Protein AF-A0A3B9BEN0-F1 (afdb_monomer_lite)

pLDDT: mean 95.56, std 2.79, range [86.38, 98.38]

Secondary structure (DSSP, 8-state):
-EEEEEETTTEEEEEEEETTEEEEEEEEESSSEEE--EETTEEPPPEEE-TT-EE----

Foldseek 3Di:
DDFQDADPQQKGKDWDDDPNATDWIKIAHQAWDWDWDDHPNDIDDIDTDHHGDIDIDDD

Sequence (59 aa):
MVRWLRARGDLEVDLTWKDGKLTAAALRAMQDGSFRIFVDGQLSALITLKQGETYRPQL

Structure (mmCIF, N/CA/C/O backbone):
data_AF-A0A3B9BEN0-F1
#
_entry.id   AF-A0A3B9BEN0-F1
#
loop_
_atom_site.group_PDB
_atom_site.id
_atom_site.type_symbol
_atom_site.label_atom_id
_atom_site.label_alt_id
_atom_site.label_comp_id
_atom_site.label_asym_id
_atom_site.label_entity_id
_atom_site.label_seq_id
_atom_site.pdbx_PDB_ins_code
_atom_site.Cartn_x
_atom_site.Cartn_y
_atom_site.Cartn_z
_atom_site.occupancy
_atom_site.B_iso_or_equiv
_atom_site.auth_seq_id
_atom_site.auth_comp_id
_atom_site.auth_asym_id
_atom_site.auth_atom_id
_atom_site.pdbx_PDB_model_num
ATOM 1 N N . MET A 1 1 ? 3.170 2.097 -15.512 1.00 86.38 1 MET A N 1
ATOM 2 C CA . MET A 1 1 ? 2.536 2.597 -14.272 1.00 86.38 1 MET A CA 1
ATOM 3 C C . MET A 1 1 ? 1.044 2.382 -14.396 1.00 86.38 1 MET A C 1
ATOM 5 O O . MET A 1 1 ? 0.510 2.639 -15.467 1.00 86.38 1 MET A O 1
ATOM 9 N N . VAL A 1 2 ? 0.400 1.910 -13.336 1.00 93.31 2 VAL A N 1
ATOM 10 C CA . VAL A 1 2 ? -1.056 1.761 -13.255 1.00 93.31 2 VAL A CA 1
ATOM 11 C C . VAL A 1 2 ? -1.539 2.630 -12.100 1.00 93.31 2 VAL A C 1
ATOM 13 O O . VAL A 1 2 ? -0.865 2.684 -11.071 1.00 93.31 2 VAL A O 1
ATOM 16 N N . ARG A 1 3 ? -2.643 3.353 -12.295 1.00 94.38 3 ARG A N 1
ATOM 17 C CA . ARG A 1 3 ? -3.174 4.305 -11.315 1.00 94.38 3 ARG A CA 1
ATOM 18 C C . ARG A 1 3 ? -4.649 4.067 -11.041 1.00 94.38 3 ARG A C 1
ATOM 20 O O . ARG A 1 3 ? -5.340 3.539 -11.913 1.00 94.38 3 ARG A O 1
ATOM 27 N N . TRP A 1 4 ? -5.111 4.521 -9.879 1.00 92.69 4 TRP A N 1
ATOM 28 C CA . TRP A 1 4 ? -6.524 4.550 -9.484 1.00 92.69 4 TRP A CA 1
ATOM 29 C C . TRP A 1 4 ? -7.184 3.166 -9.419 1.00 92.69 4 TRP A C 1
ATOM 31 O O . TRP A 1 4 ? -8.403 3.045 -9.560 1.00 92.69 4 TRP A O 1
ATOM 41 N N . LEU A 1 5 ? -6.398 2.104 -9.209 1.00 95.88 5 LEU A N 1
ATOM 42 C CA . LEU A 1 5 ? -6.972 0.785 -8.958 1.00 95.88 5 LEU A CA 1
ATOM 43 C C . LEU A 1 5 ? -7.657 0.797 -7.597 1.00 95.88 5 LEU A C 1
ATOM 45 O O . LEU A 1 5 ? -7.115 1.330 -6.633 1.00 95.88 5 LEU A O 1
ATOM 49 N N . ARG A 1 6 ? -8.830 0.174 -7.504 1.00 94.75 6 ARG A N 1
ATOM 50 C CA . ARG A 1 6 ? -9.553 0.021 -6.240 1.00 94.75 6 ARG A CA 1
ATOM 51 C C . ARG A 1 6 ? -9.498 -1.418 -5.762 1.00 94.75 6 ARG A C 1
ATOM 53 O O . ARG A 1 6 ? -9.925 -2.333 -6.464 1.00 94.75 6 ARG A O 1
ATOM 60 N N . ALA A 1 7 ? -9.001 -1.597 -4.547 1.00 92.94 7 ALA A N 1
ATOM 61 C CA . ALA A 1 7 ? -9.081 -2.843 -3.809 1.00 92.94 7 ALA A CA 1
ATOM 62 C C . ALA A 1 7 ? -10.296 -2.840 -2.867 1.00 92.94 7 ALA A C 1
ATOM 64 O O . ALA A 1 7 ? -10.904 -1.805 -2.583 1.00 92.94 7 ALA A O 1
ATOM 65 N N . ARG A 1 8 ? -10.652 -4.028 -2.367 1.00 92.81 8 ARG A N 1
ATOM 66 C CA . ARG A 1 8 ? -11.691 -4.166 -1.337 1.00 92.81 8 ARG A CA 1
ATOM 67 C C . ARG A 1 8 ? -11.292 -3.395 -0.075 1.00 92.81 8 ARG A C 1
ATOM 69 O O . ARG A 1 8 ? -10.115 -3.348 0.270 1.00 92.81 8 ARG A O 1
ATOM 76 N N . GLY A 1 9 ? -12.285 -2.839 0.617 1.00 93.06 9 GLY A N 1
ATOM 77 C CA . GLY A 1 9 ? -12.061 -1.987 1.788 1.00 93.06 9 GLY A CA 1
ATOM 78 C C . GLY A 1 9 ? -11.761 -0.528 1.443 1.00 93.06 9 GLY A C 1
ATOM 79 O O . GLY A 1 9 ? -11.222 0.176 2.288 1.00 93.06 9 GLY A O 1
ATOM 80 N N . ASP A 1 10 ? -12.111 -0.085 0.228 1.00 95.94 10 ASP A N 1
ATOM 81 C CA . ASP A 1 10 ? -11.961 1.304 -0.220 1.00 95.94 10 ASP A CA 1
ATOM 82 C C . ASP A 1 10 ? -10.510 1.807 -0.153 1.00 95.94 10 ASP A C 1
ATOM 84 O O . ASP A 1 10 ? -10.220 2.929 0.257 1.00 95.94 10 ASP A O 1
ATOM 88 N N . LEU A 1 11 ? -9.584 0.954 -0.597 1.00 97.19 11 LEU A N 1
ATOM 89 C CA . LEU A 1 11 ? -8.172 1.283 -0.745 1.00 97.19 11 LEU A CA 1
ATOM 90 C C . LEU A 1 11 ? -7.864 1.533 -2.221 1.00 97.19 11 LEU A C 1
ATOM 92 O O . LEU A 1 11 ? -8.060 0.662 -3.071 1.00 97.19 11 LEU A O 1
ATOM 96 N N . GLU A 1 12 ? -7.391 2.729 -2.524 1.00 98.00 12 GLU A N 1
ATOM 97 C CA . GLU A 1 12 ? -6.922 3.105 -3.849 1.00 98.00 12 GLU A CA 1
ATOM 98 C C . GLU A 1 12 ? -5.425 2.816 -3.973 1.00 98.00 12 GLU A C 1
ATOM 100 O O . GLU A 1 12 ? -4.671 3.017 -3.022 1.00 98.00 12 GLU A O 1
ATOM 105 N N . VAL A 1 13 ? -4.990 2.318 -5.129 1.00 96.81 13 VAL A N 1
ATOM 106 C CA . VAL A 1 13 ? -3.630 1.824 -5.333 1.00 96.81 13 VAL A CA 1
ATOM 107 C C . VAL A 1 13 ? -3.050 2.350 -6.644 1.00 96.81 13 VAL A C 1
ATOM 109 O O . VAL A 1 13 ? -3.601 2.126 -7.726 1.00 96.81 13 VAL A O 1
ATOM 112 N N . ASP A 1 14 ? -1.875 2.962 -6.530 1.00 97.62 14 ASP A N 1
ATOM 113 C CA . ASP A 1 14 ? -1.005 3.327 -7.643 1.00 97.62 14 ASP A CA 1
ATOM 114 C C . ASP A 1 14 ? 0.265 2.471 -7.607 1.00 97.62 14 ASP A C 1
ATOM 116 O O . ASP A 1 14 ? 0.924 2.368 -6.570 1.00 97.62 14 ASP A O 1
ATOM 120 N N . LEU A 1 15 ? 0.637 1.880 -8.746 1.00 96.81 15 LEU A N 1
ATOM 121 C CA . LEU A 1 15 ? 1.779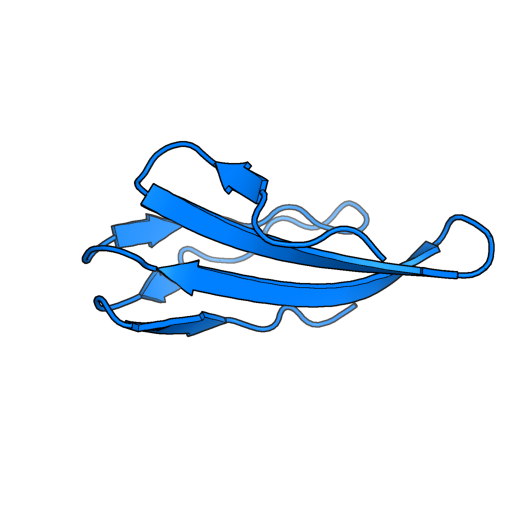 0.969 -8.871 1.00 96.81 15 LEU A CA 1
ATOM 122 C C . LEU A 1 15 ? 2.677 1.360 -10.044 1.00 96.81 15 LEU A C 1
ATOM 124 O O . LEU A 1 15 ? 2.224 1.589 -11.174 1.00 96.81 15 LEU A O 1
ATOM 128 N N . THR A 1 16 ? 3.982 1.369 -9.800 1.00 97.44 16 THR A N 1
ATOM 129 C CA . THR A 1 16 ? 5.008 1.531 -10.832 1.00 97.44 16 THR A CA 1
ATOM 130 C C . THR A 1 16 ? 5.853 0.277 -10.908 1.00 97.44 16 THR A C 1
ATOM 132 O O . THR A 1 16 ? 6.327 -0.219 -9.893 1.00 97.44 16 THR A O 1
ATOM 135 N N . TRP A 1 17 ? 6.046 -0.208 -12.131 1.00 95.19 17 TRP A N 1
ATOM 136 C CA . TRP A 1 17 ? 6.829 -1.396 -12.431 1.00 95.19 17 TRP A CA 1
ATOM 137 C C . TRP A 1 17 ? 7.943 -1.027 -13.406 1.00 95.19 17 TRP A C 1
ATOM 139 O O . TRP A 1 17 ? 7.738 -0.172 -14.273 1.00 95.19 17 TRP A O 1
ATOM 149 N N . LYS A 1 18 ? 9.091 -1.691 -13.292 1.00 96.50 18 LYS A N 1
ATOM 150 C CA . LYS A 1 18 ? 10.203 -1.617 -14.242 1.00 96.50 18 LYS A CA 1
ATOM 151 C C . LYS A 1 18 ? 10.814 -3.007 -14.395 1.00 96.50 18 LYS A C 1
ATOM 153 O O . LYS A 1 18 ? 11.060 -3.668 -13.393 1.00 96.50 18 LYS A O 1
ATOM 158 N N . ASP A 1 19 ? 11.020 -3.450 -15.633 1.00 95.62 19 ASP A N 1
ATOM 159 C CA . ASP A 1 19 ? 11.636 -4.749 -15.949 1.00 95.62 19 ASP A CA 1
ATOM 160 C C . ASP A 1 19 ? 10.973 -5.934 -15.212 1.00 95.62 19 ASP A C 1
ATOM 162 O O . ASP A 1 19 ? 11.634 -6.834 -14.701 1.00 95.62 19 ASP A O 1
ATOM 166 N N . GLY A 1 20 ? 9.638 -5.897 -15.104 1.00 93.31 20 GLY A N 1
ATOM 167 C CA . GLY A 1 20 ? 8.840 -6.917 -14.412 1.00 93.31 20 GLY A CA 1
ATOM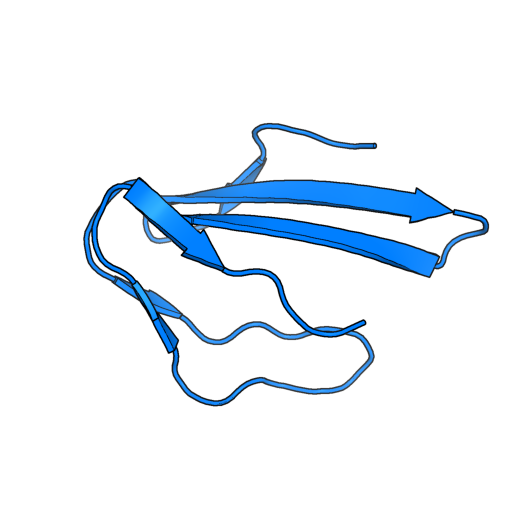 168 C C . GLY A 1 20 ? 8.847 -6.839 -12.880 1.00 93.31 20 GLY A C 1
ATOM 169 O O . GLY A 1 20 ? 8.179 -7.649 -12.245 1.00 93.31 20 GLY A O 1
ATOM 170 N N . LYS A 1 21 ? 9.548 -5.872 -12.275 1.00 94.12 21 LYS A N 1
ATOM 171 C CA . LYS A 1 21 ? 9.639 -5.686 -10.817 1.00 94.12 21 LYS A CA 1
ATOM 172 C C . LYS A 1 21 ? 8.859 -4.466 -10.346 1.00 94.12 21 LYS A C 1
ATOM 174 O O . LYS A 1 21 ? 8.826 -3.450 -11.045 1.00 94.12 21 LYS A O 1
ATOM 179 N N . LEU A 1 22 ? 8.234 -4.557 -9.172 1.00 95.44 22 LEU A N 1
ATOM 180 C CA . LEU A 1 22 ? 7.564 -3.417 -8.546 1.00 95.44 22 LEU A CA 1
ATOM 181 C C . LEU A 1 22 ? 8.634 -2.450 -8.033 1.00 95.44 22 LEU A C 1
ATOM 183 O O . LEU A 1 22 ? 9.548 -2.862 -7.333 1.00 95.44 22 LEU A O 1
ATOM 187 N N . THR A 1 23 ? 8.540 -1.170 -8.386 1.00 96.56 23 THR A N 1
ATOM 188 C CA . THR A 1 23 ? 9.530 -0.152 -7.986 1.00 96.56 23 THR A CA 1
ATOM 189 C C . THR A 1 23 ? 8.941 0.986 -7.167 1.00 96.56 23 THR A C 1
ATOM 191 O O . THR A 1 23 ? 9.679 1.692 -6.487 1.00 96.56 23 THR A O 1
ATOM 194 N N . ALA A 1 24 ? 7.620 1.178 -7.208 1.00 96.69 24 ALA A N 1
ATOM 195 C CA . ALA A 1 24 ? 6.922 2.068 -6.289 1.00 96.69 24 ALA A CA 1
ATOM 196 C C . ALA A 1 24 ? 5.465 1.640 -6.119 1.00 96.69 24 ALA A C 1
ATOM 198 O O . ALA A 1 24 ? 4.813 1.235 -7.084 1.00 96.69 24 ALA A O 1
ATOM 199 N N . ALA A 1 25 ? 4.943 1.820 -4.909 1.00 96.81 25 ALA A N 1
ATOM 200 C CA . ALA A 1 25 ? 3.527 1.683 -4.611 1.00 96.81 25 ALA A CA 1
ATOM 201 C C . ALA A 1 25 ? 3.051 2.833 -3.714 1.00 96.81 25 ALA A C 1
ATOM 203 O O . ALA A 1 25 ? 3.784 3.312 -2.844 1.00 96.81 25 ALA A O 1
ATOM 204 N N . ALA A 1 26 ? 1.819 3.279 -3.936 1.00 97.50 26 ALA A N 1
ATOM 205 C CA . ALA A 1 26 ? 1.108 4.192 -3.053 1.00 97.50 26 ALA A CA 1
ATOM 206 C C . ALA A 1 26 ? -0.291 3.633 -2.810 1.00 97.50 26 ALA A C 1
ATOM 208 O O . ALA A 1 26 ? -1.020 3.377 -3.766 1.00 97.50 26 ALA A O 1
ATOM 209 N N . LEU A 1 27 ? -0.642 3.425 -1.544 1.00 97.31 27 LEU A N 1
ATOM 210 C CA . LEU A 1 27 ? -1.937 2.897 -1.138 1.00 97.31 27 LEU A CA 1
ATOM 211 C C . LEU A 1 27 ? -2.647 3.954 -0.306 1.00 97.31 27 LEU A C 1
ATOM 213 O O . LEU A 1 27 ? -2.177 4.286 0.779 1.00 97.31 27 LEU A O 1
ATOM 217 N N . ARG A 1 28 ? -3.750 4.493 -0.820 1.00 98.25 28 ARG A N 1
ATOM 218 C CA . ARG A 1 28 ? -4.512 5.568 -0.188 1.00 98.25 28 ARG A CA 1
ATOM 219 C C . ARG A 1 28 ? -5.830 5.038 0.351 1.00 98.25 28 ARG A C 1
ATOM 221 O O . ARG A 1 28 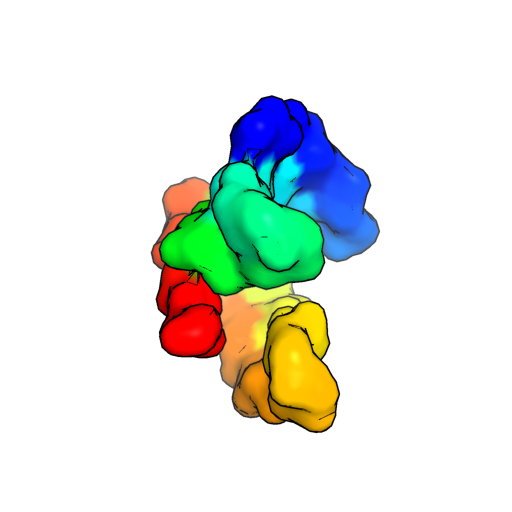? -6.632 4.478 -0.395 1.00 98.25 28 ARG A O 1
ATOM 228 N N . ALA A 1 29 ? -6.057 5.226 1.644 1.00 98.19 29 ALA A N 1
ATOM 229 C CA . ALA A 1 29 ? -7.301 4.831 2.284 1.00 98.19 29 ALA A CA 1
ATOM 230 C C . ALA A 1 29 ? -8.397 5.857 1.968 1.00 98.19 29 ALA A C 1
ATOM 232 O O . ALA A 1 29 ? -8.256 7.042 2.266 1.00 98.19 29 ALA A O 1
ATOM 233 N N . MET A 1 30 ? -9.497 5.424 1.353 1.00 97.81 30 MET A N 1
ATOM 234 C CA . MET A 1 30 ? -10.645 6.296 1.063 1.00 97.81 30 MET A CA 1
ATOM 235 C C . MET A 1 30 ? -11.652 6.334 2.220 1.00 97.81 30 MET A C 1
ATOM 237 O O . MET A 1 30 ? -12.551 7.174 2.219 1.00 97.81 30 MET A O 1
ATOM 241 N N . GLN A 1 31 ? -11.460 5.475 3.220 1.00 97.56 31 GLN A N 1
ATOM 242 C CA . GLN A 1 31 ? -12.131 5.457 4.517 1.00 97.56 31 GLN A CA 1
ATOM 243 C C . GLN A 1 31 ? -11.176 4.880 5.572 1.00 97.56 31 GLN A C 1
ATOM 245 O O . GLN A 1 31 ? -10.163 4.277 5.219 1.00 97.56 31 GLN A O 1
ATOM 250 N N . ASP A 1 32 ? -11.514 5.019 6.851 1.00 98.31 32 ASP A N 1
ATOM 251 C CA . ASP A 1 32 ? -10.770 4.372 7.933 1.00 98.31 32 ASP A CA 1
ATOM 252 C C . ASP A 1 32 ? -10.746 2.846 7.754 1.00 98.31 32 ASP A C 1
ATOM 254 O O . ASP A 1 32 ? -11.779 2.215 7.520 1.00 98.31 32 ASP A O 1
ATOM 258 N N . GLY A 1 33 ? -9.573 2.232 7.899 1.00 96.81 33 GLY A N 1
ATOM 259 C CA . GLY A 1 33 ? -9.439 0.792 7.723 1.00 96.81 33 GLY A CA 1
ATOM 260 C C . GLY A 1 33 ? -8.111 0.230 8.206 1.00 96.81 33 GLY A C 1
ATOM 261 O O . GLY A 1 33 ? -7.144 0.953 8.448 1.00 96.81 33 GLY A O 1
ATOM 262 N N . SER A 1 34 ? -8.069 -1.093 8.331 1.00 97.44 34 SER A N 1
ATOM 263 C CA . SER A 1 34 ? -6.853 -1.830 8.664 1.00 97.44 34 SER A CA 1
ATOM 264 C C . SER A 1 34 ? -6.550 -2.850 7.575 1.00 97.44 34 SER A C 1
ATOM 266 O O . SER A 1 34 ? -7.415 -3.627 7.171 1.00 97.44 34 SER A O 1
ATOM 268 N N . PHE A 1 35 ? -5.305 -2.859 7.110 1.00 96.38 35 PHE A N 1
ATOM 269 C CA . PHE A 1 35 ? -4.876 -3.581 5.921 1.00 96.38 35 PHE A CA 1
ATOM 270 C C . PHE A 1 35 ? -3.618 -4.401 6.211 1.00 96.38 35 PHE A C 1
ATOM 272 O O . PHE A 1 35 ? -2.762 -4.007 7.004 1.00 96.38 35 PHE A O 1
ATOM 279 N N . ARG A 1 36 ? -3.489 -5.545 5.538 1.00 96.12 36 ARG A N 1
ATOM 280 C CA . ARG A 1 36 ? -2.210 -6.245 5.381 1.00 96.12 36 ARG A CA 1
ATOM 281 C C . ARG A 1 36 ? -1.834 -6.209 3.913 1.00 96.12 36 ARG A C 1
ATOM 283 O O . ARG A 1 36 ? -2.672 -6.513 3.067 1.00 96.12 36 ARG A O 1
ATOM 290 N N . ILE A 1 37 ? -0.593 -5.841 3.626 1.00 95.00 37 ILE A N 1
ATOM 291 C CA . ILE A 1 37 ? -0.075 -5.715 2.267 1.00 95.00 37 ILE A CA 1
ATOM 292 C C . ILE A 1 37 ? 0.916 -6.849 2.034 1.00 95.00 37 ILE A C 1
ATOM 294 O O . ILE A 1 37 ? 1.814 -7.062 2.845 1.00 95.00 37 ILE A O 1
ATOM 298 N N . PHE A 1 38 ? 0.727 -7.593 0.947 1.00 95.00 38 PHE A N 1
ATOM 299 C CA . PHE A 1 38 ? 1.650 -8.636 0.515 1.00 95.00 38 PHE A CA 1
ATOM 300 C C . PHE A 1 38 ? 2.440 -8.139 -0.691 1.00 95.00 38 PHE A C 1
ATOM 302 O O . PHE A 1 38 ? 1.843 -7.753 -1.697 1.00 95.00 38 PHE A O 1
ATOM 309 N N . VAL A 1 39 ? 3.765 -8.140 -0.589 1.00 92.69 39 VAL A N 1
ATOM 310 C CA . VAL A 1 39 ? 4.672 -7.693 -1.650 1.00 92.69 39 VAL A CA 1
ATOM 311 C C . VAL A 1 39 ? 5.964 -8.500 -1.590 1.00 92.69 39 VAL A C 1
ATOM 313 O O . VAL A 1 39 ? 6.439 -8.800 -0.499 1.00 92.69 39 VAL A O 1
ATOM 316 N N . ASP A 1 40 ? 6.481 -8.919 -2.747 1.00 89.81 40 ASP A N 1
ATOM 317 C CA . ASP A 1 40 ? 7.737 -9.677 -2.884 1.00 89.81 40 ASP A CA 1
ATOM 318 C C . ASP A 1 40 ? 7.911 -10.833 -1.880 1.00 89.81 40 ASP A C 1
ATOM 320 O O . ASP A 1 40 ? 8.969 -11.056 -1.298 1.00 89.81 40 ASP A O 1
ATOM 324 N N . GLY A 1 41 ? 6.840 -11.608 -1.677 1.00 93.25 41 GLY A N 1
ATOM 325 C CA . GLY A 1 41 ? 6.863 -12.782 -0.799 1.00 93.25 41 GLY A CA 1
ATOM 326 C C . GLY A 1 41 ? 6.679 -12.474 0.690 1.00 93.25 41 GLY A C 1
ATOM 327 O O . GLY A 1 41 ? 6.591 -13.405 1.490 1.00 93.25 41 GLY A O 1
ATOM 328 N N . GLN A 1 42 ? 6.575 -11.200 1.073 1.00 94.81 42 GLN A N 1
ATOM 329 C CA . GLN A 1 42 ? 6.460 -10.765 2.458 1.00 94.81 42 GLN A CA 1
ATOM 330 C C . GLN A 1 42 ? 5.090 -10.143 2.744 1.00 94.81 42 GLN A C 1
ATOM 332 O O . GLN A 1 42 ? 4.611 -9.258 2.036 1.00 94.81 42 GLN A O 1
ATOM 337 N N . LEU A 1 43 ? 4.459 -10.597 3.830 1.00 96.94 43 LEU A N 1
ATOM 338 C CA . LEU A 1 43 ? 3.239 -9.998 4.365 1.00 96.94 43 LEU A CA 1
ATOM 339 C C . LEU A 1 43 ? 3.600 -8.959 5.430 1.00 96.94 43 LEU A C 1
ATOM 341 O O . LEU A 1 43 ? 4.353 -9.253 6.360 1.00 96.94 43 LEU A O 1
ATOM 345 N N . SER A 1 44 ? 3.044 -7.756 5.325 1.00 95.44 44 SER A N 1
ATOM 346 C CA . SER A 1 44 ? 3.221 -6.712 6.332 1.00 95.44 44 SER A CA 1
ATOM 347 C C . SER A 1 44 ? 2.559 -7.078 7.668 1.00 95.44 44 SER A C 1
ATOM 349 O O . SER A 1 44 ? 1.624 -7.885 7.738 1.00 95.44 44 SER A O 1
ATOM 351 N N . ALA A 1 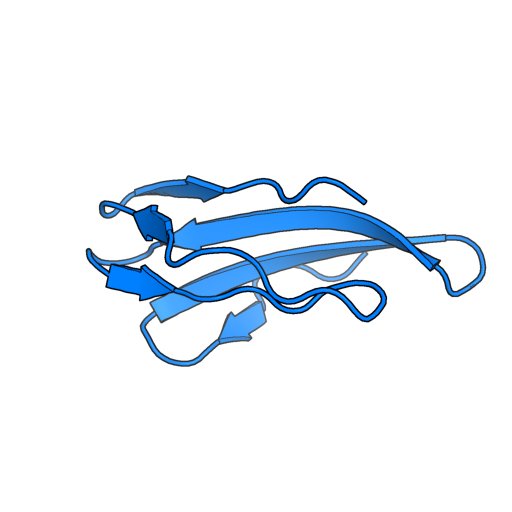45 ? 2.962 -6.384 8.735 1.00 96.06 45 ALA A N 1
ATOM 352 C CA . ALA A 1 45 ? 2.117 -6.258 9.921 1.00 96.06 45 ALA A CA 1
ATOM 353 C C . ALA A 1 45 ? 0.762 -5.612 9.557 1.00 96.06 45 ALA A C 1
ATOM 355 O O . ALA A 1 45 ? 0.589 -5.068 8.461 1.00 96.06 45 ALA A O 1
ATOM 356 N N . LEU A 1 46 ? -0.209 -5.675 10.472 1.00 97.31 46 LEU A N 1
ATOM 357 C CA . LEU A 1 46 ? -1.466 -4.949 10.294 1.00 97.31 46 LEU A CA 1
ATOM 358 C C . LEU A 1 46 ? -1.183 -3.442 10.340 1.00 97.31 46 LEU A C 1
ATOM 360 O O . LEU A 1 46 ? -0.643 -2.947 11.326 1.00 97.31 46 LEU A O 1
ATOM 364 N N . ILE A 1 47 ? -1.553 -2.733 9.280 1.00 96.62 47 ILE A N 1
ATOM 365 C CA . ILE A 1 47 ? -1.399 -1.284 9.159 1.00 96.62 47 ILE A CA 1
ATOM 366 C C . ILE A 1 47 ? -2.788 -0.674 9.259 1.00 96.62 47 ILE A C 1
ATOM 368 O O . ILE A 1 47 ? -3.677 -1.047 8.497 1.00 96.62 47 ILE A O 1
ATOM 372 N N . THR A 1 48 ? -2.980 0.261 10.180 1.00 97.88 48 THR A N 1
ATOM 373 C CA . THR A 1 48 ? -4.216 1.043 10.268 1.00 97.88 48 THR A CA 1
ATOM 374 C C . THR A 1 48 ? -3.997 2.374 9.577 1.00 97.88 48 THR A C 1
ATOM 376 O O . THR A 1 48 ? -3.018 3.053 9.871 1.00 97.88 48 THR A O 1
ATOM 379 N N . LEU A 1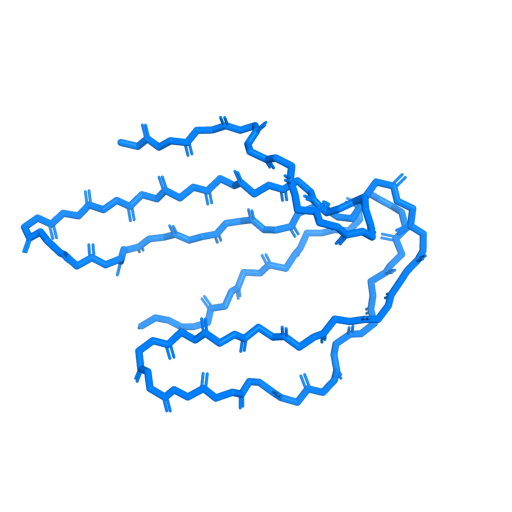 49 ? -4.904 2.721 8.669 1.00 98.25 49 LEU A N 1
ATOM 380 C CA . LEU A 1 49 ? -4.910 3.984 7.947 1.00 98.25 49 LEU A CA 1
ATOM 381 C C . LEU A 1 49 ? -6.230 4.703 8.204 1.00 98.25 49 LEU A C 1
ATOM 383 O O . LEU A 1 49 ? -7.304 4.094 8.183 1.00 98.25 49 LEU A O 1
ATOM 387 N N . LYS A 1 50 ? -6.144 6.005 8.438 1.00 98.38 50 LYS A N 1
ATOM 388 C CA . LYS A 1 50 ? -7.278 6.923 8.427 1.00 98.38 50 LYS A CA 1
ATOM 389 C C . LYS A 1 50 ? -7.611 7.346 7.007 1.00 98.38 50 LYS A C 1
ATOM 391 O O . LYS A 1 50 ? -6.762 7.307 6.116 1.00 98.38 50 LYS A O 1
ATOM 396 N N . GLN A 1 51 ? -8.851 7.772 6.798 1.00 98.12 51 GLN A N 1
ATOM 397 C CA . GLN A 1 51 ? -9.263 8.347 5.523 1.00 98.12 51 GLN A CA 1
ATOM 398 C C . GLN A 1 51 ? -8.279 9.436 5.059 1.00 98.12 51 GLN A C 1
ATOM 400 O O . GLN A 1 51 ? -7.955 10.365 5.793 1.00 98.12 51 GLN A O 1
ATOM 405 N N . GLY A 1 52 ? -7.825 9.320 3.813 1.00 97.94 52 GLY A N 1
ATOM 406 C CA . GLY A 1 52 ? -6.867 10.223 3.181 1.00 97.94 52 GLY A CA 1
ATOM 407 C C . GLY A 1 52 ? -5.399 9.856 3.413 1.00 97.94 52 GLY A C 1
ATOM 408 O O . GLY A 1 52 ? -4.542 10.328 2.661 1.00 97.94 52 GLY A O 1
ATOM 409 N N . GLU A 1 53 ? -5.081 8.994 4.382 1.00 98.31 53 GLU A N 1
ATOM 410 C CA . GLU A 1 53 ? -3.703 8.572 4.621 1.00 98.31 53 GLU A CA 1
ATOM 411 C C . GLU A 1 53 ? -3.181 7.689 3.491 1.00 98.31 53 GLU A C 1
ATOM 413 O O . GLU A 1 53 ? -3.906 6.905 2.872 1.00 98.31 53 GLU A O 1
ATOM 418 N N . THR A 1 54 ? -1.885 7.836 3.222 1.00 98.19 54 THR A N 1
ATOM 419 C CA . THR A 1 54 ? -1.187 7.079 2.188 1.00 98.19 54 THR A CA 1
ATOM 420 C C . THR A 1 54 ? -0.064 6.264 2.802 1.00 98.19 54 THR A C 1
ATOM 422 O O . THR A 1 54 ? 0.843 6.811 3.426 1.00 98.19 54 THR A O 1
ATOM 425 N N . TYR A 1 55 ? -0.087 4.960 2.553 1.00 97.12 55 TYR A N 1
ATOM 426 C CA . TYR A 1 55 ? 0.988 4.045 2.892 1.00 97.12 55 TYR A CA 1
ATOM 427 C C . TYR A 1 55 ? 1.869 3.759 1.675 1.00 97.12 55 TYR A C 1
ATOM 429 O O . TYR A 1 55 ? 1.383 3.588 0.553 1.00 97.12 55 TYR A O 1
ATOM 437 N N . ARG A 1 56 ? 3.181 3.694 1.905 1.00 96.94 56 ARG A N 1
ATOM 438 C CA . ARG A 1 56 ? 4.186 3.338 0.899 1.00 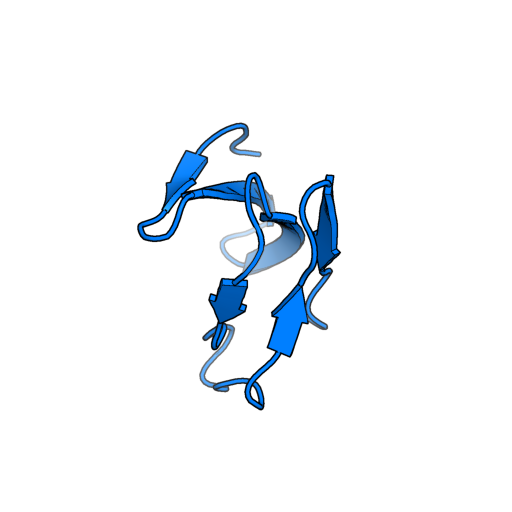96.94 56 ARG A CA 1
ATOM 439 C C . ARG A 1 56 ? 4.998 2.162 1.442 1.00 96.94 56 ARG A C 1
ATOM 441 O O . ARG A 1 56 ? 5.775 2.375 2.371 1.00 96.94 56 ARG A O 1
ATOM 448 N N . PRO A 1 57 ? 4.788 0.935 0.936 1.00 92.12 57 PRO A N 1
ATOM 449 C CA . PRO A 1 57 ? 5.561 -0.214 1.379 1.00 92.12 57 PRO A CA 1
ATOM 450 C C . PRO A 1 57 ? 7.019 -0.060 0.952 1.00 92.12 57 PRO A C 1
ATOM 452 O O . PRO A 1 57 ? 7.320 0.568 -0.066 1.00 92.12 57 PRO A O 1
ATOM 455 N N . GLN A 1 58 ? 7.909 -0.663 1.729 1.00 87.69 58 GLN A N 1
ATOM 456 C CA . GLN A 1 58 ? 9.289 -0.863 1.317 1.00 87.69 58 GLN A CA 1
ATOM 457 C C . GLN A 1 58 ? 9.329 -2.001 0.286 1.00 87.69 58 GLN A C 1
ATOM 459 O O . GLN A 1 58 ? 8.647 -3.009 0.474 1.00 87.69 58 GLN A O 1
ATOM 464 N N . LEU A 1 59 ? 10.061 -1.786 -0.809 1.00 86.44 59 LEU A N 1
ATOM 465 C CA . LEU A 1 59 ? 10.166 -2.666 -1.977 1.00 86.44 59 LEU A CA 1
ATOM 466 C C . LEU A 1 59 ? 11.608 -3.136 -2.159 1.00 86.44 59 LEU A C 1
ATOM 468 O O . LEU A 1 59 ? 12.513 -2.338 -1.813 1.00 86.44 59 LEU A O 1
#

Radius of gyration: 11.25 Å; chains: 1; bounding box: 24×23×26 Å